Protein AF-A0A4D4K3T1-F1 (afdb_monomer_lite)

Foldseek 3Di:
DVVVLVVQLVVLVVLPDDSVVSNVLSVVLVVLVVVLVVVVVVQVVCVVVVNDDLVVQLCVCPPVVVVSVVSVVVVPDDSVRNSCVVVVVSVVVSNVVSVVCVVPPPPPDDDDD

Structure (mmCIF, N/CA/C/O backbone):
data_AF-A0A4D4K3T1-F1
#
_entry.id   AF-A0A4D4K3T1-F1
#
loop_
_atom_site.group_PDB
_atom_site.id
_atom_site.type_symbol
_atom_site.label_atom_id
_atom_site.label_alt_id
_atom_site.label_comp_id
_atom_site.label_asym_id
_atom_site.label_entity_id
_atom_site.label_seq_id
_atom_site.pdbx_PDB_ins_code
_atom_site.Cartn_x
_atom_site.Cartn_y
_atom_site.Cartn_z
_atom_site.occupancy
_atom_site.B_iso_or_equiv
_atom_site.auth_seq_id
_atom_site.auth_comp_id
_atom_site.auth_asym_id
_atom_site.auth_atom_id
_atom_site.pdbx_PDB_model_num
ATOM 1 N N . MET A 1 1 ? -10.840 17.440 2.575 1.00 56.81 1 MET A N 1
ATOM 2 C CA . MET A 1 1 ? -9.855 16.718 3.420 1.00 56.81 1 MET A CA 1
ATOM 3 C C . MET A 1 1 ? -10.363 16.529 4.852 1.00 56.81 1 MET A C 1
ATOM 5 O O . MET A 1 1 ? -10.296 15.410 5.343 1.00 56.81 1 MET A O 1
ATOM 9 N N . CYS A 1 2 ? -10.926 17.565 5.494 1.00 61.72 2 CYS A N 1
ATOM 10 C CA . CYS A 1 2 ? -11.479 17.467 6.854 1.00 61.72 2 CYS A CA 1
ATOM 11 C C . CYS A 1 2 ? -12.609 16.429 7.002 1.00 61.72 2 CYS A C 1
ATOM 13 O O . CYS A 1 2 ? -12.621 15.696 7.987 1.00 61.72 2 CYS A O 1
ATOM 15 N N . ASP A 1 3 ? -13.497 16.295 6.012 1.00 82.31 3 ASP A N 1
ATOM 16 C CA . ASP A 1 3 ? -14.644 15.375 6.115 1.00 82.31 3 ASP A CA 1
ATOM 17 C C . ASP A 1 3 ? -14.233 13.897 6.063 1.00 82.31 3 ASP A C 1
ATOM 19 O O . ASP A 1 3 ? -14.726 13.085 6.844 1.00 82.31 3 ASP A O 1
ATOM 23 N N . LEU A 1 4 ? -13.257 13.554 5.214 1.00 84.00 4 LEU A N 1
ATOM 24 C CA . LEU A 1 4 ? -12.720 12.193 5.117 1.00 84.00 4 LEU A CA 1
ATOM 25 C C . LEU A 1 4 ? -11.970 11.790 6.393 1.00 84.00 4 LEU A C 1
ATOM 27 O O . LEU A 1 4 ? -12.176 10.696 6.911 1.00 84.00 4 LEU A O 1
ATOM 31 N N . GLY A 1 5 ? -11.123 12.679 6.922 1.00 86.62 5 GLY A N 1
ATOM 32 C CA . GLY A 1 5 ? -10.394 12.418 8.165 1.00 86.62 5 GLY A CA 1
ATOM 33 C C . GLY A 1 5 ? -11.335 12.191 9.351 1.00 86.62 5 GLY A C 1
ATOM 34 O O . GLY A 1 5 ? -11.124 11.264 10.133 1.00 86.62 5 GLY A O 1
ATOM 35 N N . ASN A 1 6 ? -12.408 12.982 9.445 1.00 90.06 6 ASN A N 1
ATOM 36 C CA . ASN A 1 6 ? -13.432 12.820 10.476 1.00 90.06 6 ASN A CA 1
ATOM 37 C C . ASN A 1 6 ? -14.208 11.506 10.323 1.00 90.06 6 ASN A C 1
ATOM 39 O O . ASN A 1 6 ? -14.406 10.808 11.316 1.00 90.06 6 ASN A O 1
ATOM 43 N N . ALA A 1 7 ? -14.595 11.137 9.098 1.00 93.38 7 ALA A N 1
ATOM 44 C CA . ALA A 1 7 ? -15.289 9.879 8.829 1.00 93.38 7 ALA A CA 1
ATOM 45 C C . ALA A 1 7 ? -14.426 8.653 9.176 1.00 93.38 7 ALA A C 1
ATOM 47 O O . ALA A 1 7 ? -14.898 7.726 9.832 1.00 93.38 7 ALA A O 1
ATOM 48 N N . LEU A 1 8 ? -13.141 8.667 8.802 1.00 92.88 8 LEU A N 1
ATOM 49 C CA . LEU A 1 8 ? -12.202 7.591 9.130 1.00 92.88 8 LEU A CA 1
ATOM 50 C C . LEU A 1 8 ? -11.957 7.481 10.637 1.00 92.88 8 LEU A C 1
ATOM 52 O O . LEU A 1 8 ? -11.925 6.377 11.182 1.00 92.88 8 LEU A O 1
ATOM 56 N N . LEU A 1 9 ? -11.801 8.619 11.322 1.00 94.38 9 LEU A N 1
ATOM 57 C CA . LEU A 1 9 ? -11.637 8.640 12.770 1.00 94.38 9 LEU A CA 1
ATOM 58 C C . LEU A 1 9 ? -12.862 8.039 13.468 1.00 94.38 9 LEU A C 1
ATOM 60 O O . LEU A 1 9 ? -12.681 7.184 14.333 1.00 94.38 9 LEU A O 1
ATOM 64 N N . ALA A 1 10 ? -14.071 8.445 13.061 1.00 94.38 10 ALA A N 1
ATOM 65 C CA . ALA A 1 10 ? -15.327 7.924 13.596 1.00 94.38 10 ALA A CA 1
ATOM 66 C C . ALA A 1 10 ? -15.446 6.408 13.386 1.00 94.38 10 ALA A C 1
ATOM 68 O O . ALA A 1 10 ? -15.618 5.669 14.352 1.00 94.38 10 ALA A O 1
ATOM 69 N N . ALA A 1 11 ? -15.229 5.925 12.160 1.00 93.44 11 ALA A N 1
ATOM 70 C CA . ALA A 1 11 ? -15.307 4.499 11.845 1.00 93.44 11 ALA A CA 1
ATOM 71 C C . ALA A 1 11 ? -14.337 3.651 12.689 1.00 93.44 11 ALA A C 1
ATOM 73 O O . ALA A 1 11 ? -14.698 2.588 13.196 1.00 93.44 11 ALA A O 1
ATOM 74 N N . LEU A 1 12 ? -13.102 4.125 12.886 1.00 93.81 12 LEU A N 1
ATOM 75 C CA . LEU A 1 12 ? -12.112 3.425 13.706 1.00 93.81 12 LEU A CA 1
ATOM 76 C C . LEU A 1 12 ? -12.473 3.453 15.196 1.00 93.81 12 LEU A C 1
ATOM 78 O O . LEU A 1 12 ? -12.281 2.448 15.887 1.00 93.81 12 LEU A O 1
ATOM 82 N N . THR A 1 13 ? -12.996 4.570 15.709 1.00 94.19 13 THR A N 1
ATOM 83 C CA . THR A 1 13 ? -13.457 4.634 17.102 1.00 94.19 13 THR A CA 1
ATOM 84 C C . THR A 1 13 ? -14.673 3.748 17.342 1.00 94.19 13 THR A C 1
ATOM 86 O O . THR A 1 13 ? -14.689 3.028 18.339 1.00 94.19 13 THR A O 1
ATOM 89 N N . ASP A 1 14 ? -15.618 3.707 16.402 1.00 93.44 14 ASP A N 1
ATOM 90 C CA . ASP A 1 14 ? -16.810 2.853 16.462 1.00 93.44 14 ASP A CA 1
ATOM 91 C C . ASP A 1 14 ? -16.434 1.366 16.400 1.00 93.44 14 ASP A C 1
ATOM 93 O O . ASP A 1 14 ? -17.028 0.527 17.078 1.00 93.44 14 ASP A O 1
ATOM 97 N N . ALA A 1 15 ? -15.364 1.031 15.674 1.00 90.06 15 ALA A N 1
ATOM 98 C CA . ALA A 1 15 ? -14.772 -0.304 15.677 1.00 90.06 15 ALA A CA 1
ATOM 99 C C . ALA A 1 15 ? -14.057 -0.665 16.999 1.00 90.06 15 ALA A C 1
ATOM 101 O O . ALA A 1 15 ? -13.606 -1.799 17.163 1.00 90.06 15 ALA A O 1
ATOM 102 N N . GLY A 1 16 ? -13.939 0.260 17.958 1.00 91.25 16 GLY A N 1
ATOM 103 C CA . GLY A 1 16 ? -13.329 0.024 19.268 1.00 91.25 16 GLY A CA 1
ATOM 104 C C . GLY A 1 16 ? -11.832 0.342 19.342 1.00 91.25 16 GLY A C 1
ATOM 105 O O . GLY A 1 16 ? -11.118 -0.211 20.191 1.00 91.25 16 GLY A O 1
ATOM 106 N N . LEU A 1 17 ? -11.303 1.201 18.458 1.00 93.00 17 LEU A N 1
ATOM 107 C CA . LEU A 1 17 ? -9.982 1.808 18.662 1.00 93.00 17 LEU A CA 1
ATOM 108 C C . LEU A 1 17 ? -10.062 3.000 19.628 1.00 93.00 17 LEU A C 1
ATOM 110 O O . LEU A 1 17 ? -10.853 3.912 19.405 1.00 93.00 17 LEU A O 1
ATOM 114 N N . PRO A 1 18 ? -9.184 3.073 20.651 1.00 92.94 18 PRO A N 1
ATOM 115 C CA . PRO A 1 18 ? -9.008 4.293 21.428 1.00 92.94 18 PRO A CA 1
ATOM 116 C C . PRO A 1 18 ? -8.683 5.467 20.507 1.00 92.94 18 PRO A C 1
ATOM 118 O O . PRO A 1 18 ? -7.838 5.328 19.617 1.00 92.94 18 PRO A O 1
ATOM 121 N N . ARG A 1 19 ? -9.295 6.629 20.757 1.00 92.00 19 ARG A N 1
ATOM 122 C CA . ARG A 1 19 ? -9.211 7.811 19.883 1.00 92.00 19 ARG A CA 1
ATOM 123 C C . ARG A 1 19 ? -7.781 8.163 19.466 1.00 92.00 19 ARG A C 1
ATOM 125 O O . ARG A 1 19 ? -7.532 8.351 18.286 1.00 92.00 19 ARG A O 1
ATOM 132 N N . ALA A 1 20 ? -6.826 8.167 20.398 1.00 91.44 20 ALA A N 1
ATOM 133 C CA . ALA A 1 20 ? -5.421 8.456 20.088 1.00 91.44 20 ALA A CA 1
ATOM 134 C C . ALA A 1 20 ? -4.815 7.473 19.064 1.00 91.44 20 ALA A C 1
ATOM 136 O O . ALA A 1 20 ? -4.103 7.878 18.147 1.00 91.44 20 ALA A O 1
ATOM 137 N N . ARG A 1 21 ? -5.138 6.176 19.176 1.00 91.69 21 ARG A N 1
ATOM 138 C CA . ARG A 1 21 ? -4.689 5.151 18.219 1.00 91.69 21 ARG A CA 1
ATOM 139 C C . ARG A 1 21 ? -5.448 5.229 16.897 1.00 91.69 21 ARG A C 1
ATOM 141 O O . ARG A 1 21 ? -4.851 4.968 15.856 1.00 91.69 21 ARG A O 1
ATOM 148 N N . ALA A 1 22 ? -6.732 5.584 16.929 1.00 94.19 22 ALA A N 1
ATOM 149 C CA . ALA A 1 22 ? -7.521 5.824 15.726 1.00 94.19 22 ALA A CA 1
ATOM 150 C C . ALA A 1 22 ? -6.918 6.979 14.913 1.00 94.19 22 ALA A C 1
ATOM 152 O O . ALA A 1 22 ? -6.601 6.784 13.746 1.00 94.19 22 ALA A O 1
ATOM 153 N N . THR A 1 23 ? -6.619 8.117 15.549 1.00 93.81 23 THR A N 1
ATOM 154 C CA . THR A 1 23 ? -5.925 9.246 14.911 1.00 93.81 23 THR A CA 1
ATOM 155 C C . THR A 1 23 ? -4.599 8.814 14.289 1.00 93.81 23 THR A C 1
ATOM 157 O O . THR A 1 23 ? -4.363 9.076 13.113 1.00 93.81 23 THR A O 1
ATOM 160 N N . GLY A 1 24 ? -3.756 8.093 15.038 1.00 93.50 24 GLY A N 1
ATOM 161 C CA . GLY A 1 24 ? -2.493 7.574 14.503 1.00 93.50 24 GLY A CA 1
ATOM 162 C C . GLY A 1 24 ? -2.682 6.651 13.292 1.00 93.50 24 GLY A C 1
ATOM 163 O O . GLY A 1 24 ? -1.914 6.724 12.341 1.00 93.50 24 GLY A O 1
ATOM 164 N N . THR A 1 25 ? -3.738 5.835 13.285 1.00 93.81 25 THR A N 1
ATOM 165 C CA . THR A 1 25 ? -4.073 4.949 12.156 1.00 93.81 25 THR A CA 1
ATOM 166 C C . THR A 1 25 ? -4.528 5.743 10.929 1.00 93.81 25 THR A C 1
ATOM 168 O O . THR A 1 25 ? -4.088 5.434 9.827 1.00 93.81 25 THR A O 1
ATOM 171 N N . VAL A 1 26 ? -5.346 6.789 11.103 1.00 94.06 26 VAL A N 1
ATOM 172 C CA . VAL A 1 26 ? -5.761 7.679 10.001 1.00 94.06 26 VAL A CA 1
ATOM 173 C C . VAL A 1 26 ? -4.543 8.323 9.340 1.00 94.06 26 VAL A C 1
ATOM 175 O O . VAL A 1 26 ? -4.405 8.268 8.120 1.00 94.06 26 VAL A O 1
ATOM 178 N N . PHE A 1 27 ? -3.627 8.886 10.133 1.00 92.75 27 PHE A N 1
ATOM 179 C CA . PHE A 1 27 ? -2.402 9.467 9.585 1.00 92.75 27 PHE A CA 1
ATOM 180 C C . PHE A 1 27 ? -1.480 8.408 8.977 1.00 92.75 27 PHE A C 1
ATOM 182 O O . PHE A 1 27 ? -0.884 8.674 7.939 1.00 92.75 27 PHE A O 1
ATOM 189 N N . GLY A 1 28 ? -1.385 7.214 9.564 1.00 94.00 28 GLY A N 1
ATOM 190 C CA . GLY A 1 28 ? -0.618 6.105 8.993 1.00 94.00 28 GLY A CA 1
ATOM 191 C C . GLY A 1 28 ? -1.123 5.695 7.608 1.00 94.00 28 GLY A C 1
ATOM 192 O O . GLY A 1 28 ? -0.329 5.592 6.679 1.00 94.00 28 GLY A O 1
ATOM 193 N N . LEU A 1 29 ? -2.443 5.552 7.445 1.00 94.12 29 LEU A N 1
ATOM 194 C CA . LEU A 1 29 ? -3.072 5.278 6.149 1.00 94.12 29 LEU A CA 1
ATOM 195 C C . LEU A 1 29 ? -2.812 6.403 5.142 1.00 94.12 29 LEU A C 1
ATOM 197 O O . LEU A 1 29 ? -2.472 6.124 3.999 1.00 94.12 29 LEU A O 1
ATOM 201 N N . LEU A 1 30 ? -2.916 7.667 5.565 1.00 93.19 30 LEU A N 1
ATOM 202 C CA . LEU A 1 30 ? -2.618 8.810 4.700 1.00 93.19 30 LEU A CA 1
ATOM 203 C C . LEU A 1 30 ? -1.169 8.78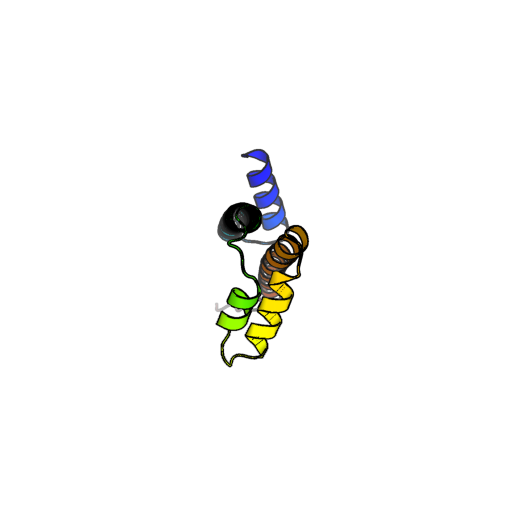0 4.194 1.00 93.19 30 LEU A C 1
ATOM 205 O O . LEU A 1 30 ? -0.938 8.963 3.002 1.00 93.19 30 LEU A O 1
ATOM 209 N N . HIS A 1 31 ? -0.203 8.539 5.084 1.00 95.12 31 HIS A N 1
ATOM 210 C CA . HIS A 1 31 ? 1.210 8.454 4.708 1.00 95.12 31 HIS A CA 1
ATOM 211 C C . HIS A 1 31 ? 1.477 7.265 3.788 1.00 95.12 31 HIS A C 1
ATOM 213 O O . HIS A 1 31 ? 2.221 7.414 2.825 1.00 95.12 31 HIS A O 1
ATOM 219 N N . PHE A 1 32 ? 0.850 6.116 4.053 1.00 96.25 32 PHE A N 1
ATOM 220 C CA . PHE A 1 32 ? 0.957 4.945 3.188 1.00 96.25 32 PHE A CA 1
ATOM 221 C C . PHE A 1 32 ? 0.433 5.240 1.778 1.00 96.25 32 PHE A C 1
ATOM 223 O O . PHE A 1 32 ? 1.165 5.063 0.812 1.00 96.25 32 PHE A O 1
ATOM 230 N N . VAL A 1 33 ? -0.795 5.759 1.654 1.00 95.81 33 VAL A N 1
ATOM 231 C CA . VAL A 1 33 ? -1.405 6.078 0.350 1.00 95.81 33 VAL A CA 1
ATOM 232 C C . VAL A 1 33 ? -0.581 7.121 -0.405 1.00 95.81 33 VAL A C 1
ATOM 234 O O . VAL A 1 33 ? -0.363 6.981 -1.608 1.00 95.81 33 VAL A O 1
ATOM 237 N N . LEU A 1 34 ? -0.090 8.151 0.291 1.00 96.62 34 LEU A N 1
ATOM 238 C CA . LEU A 1 34 ? 0.764 9.170 -0.314 1.00 96.62 34 LEU A CA 1
ATOM 239 C C . LEU A 1 34 ? 2.094 8.577 -0.796 1.00 96.62 34 LEU A C 1
ATOM 241 O O . LEU A 1 34 ? 2.485 8.825 -1.933 1.00 96.62 34 LEU A O 1
ATOM 245 N N . GLY A 1 35 ? 2.766 7.786 0.043 1.00 97.62 35 GLY A N 1
ATOM 246 C CA . GLY A 1 35 ? 4.024 7.125 -0.301 1.00 97.62 35 GLY A CA 1
ATOM 247 C C . GLY A 1 35 ? 3.871 6.185 -1.495 1.00 97.62 35 GLY A C 1
ATOM 248 O O . GLY A 1 35 ? 4.625 6.304 -2.455 1.00 97.62 35 GLY A O 1
ATOM 249 N N . HIS A 1 36 ? 2.832 5.345 -1.478 1.00 97.62 36 HIS A N 1
ATOM 250 C CA . HIS A 1 36 ? 2.470 4.467 -2.594 1.00 97.62 36 HIS A CA 1
ATOM 251 C C . HIS A 1 36 ? 2.263 5.258 -3.885 1.00 97.62 36 HIS A C 1
ATOM 253 O O . HIS A 1 36 ? 2.840 4.938 -4.916 1.00 97.62 36 HIS A O 1
ATOM 259 N N . THR A 1 37 ? 1.494 6.348 -3.825 1.00 97.88 37 THR A N 1
ATOM 260 C CA . THR A 1 37 ? 1.224 7.186 -5.003 1.00 97.88 37 THR A CA 1
ATOM 261 C C . THR A 1 37 ? 2.505 7.795 -5.574 1.00 97.88 37 THR A C 1
ATOM 263 O O . THR A 1 37 ? 2.700 7.778 -6.787 1.00 97.88 37 THR A O 1
ATOM 266 N N . ILE A 1 38 ? 3.387 8.320 -4.716 1.00 98.38 38 ILE A N 1
ATOM 267 C CA . ILE A 1 38 ? 4.673 8.896 -5.138 1.00 98.38 38 ILE A CA 1
ATOM 268 C C . ILE A 1 38 ? 5.550 7.826 -5.793 1.00 98.38 38 ILE A C 1
ATOM 270 O O . ILE A 1 38 ? 6.149 8.081 -6.837 1.00 98.38 38 ILE A O 1
ATOM 274 N N . GLU A 1 39 ? 5.621 6.633 -5.202 1.00 97.12 39 GLU A N 1
ATOM 275 C CA . GLU A 1 39 ? 6.409 5.530 -5.743 1.00 97.12 39 GLU A CA 1
ATOM 276 C C . GLU A 1 39 ? 5.879 5.071 -7.105 1.00 97.12 39 GLU A C 1
ATOM 278 O O . GLU A 1 39 ? 6.656 4.941 -8.048 1.00 97.12 39 GLU A O 1
ATOM 283 N N . GLU A 1 40 ? 4.565 4.903 -7.257 1.00 97.31 40 GLU A N 1
ATOM 284 C CA . GLU A 1 40 ? 3.971 4.519 -8.540 1.00 97.31 40 GLU A CA 1
ATOM 285 C C . GLU A 1 40 ? 4.187 5.578 -9.623 1.00 97.31 40 GLU A C 1
ATOM 287 O O . GLU A 1 40 ? 4.564 5.231 -10.742 1.00 97.31 40 GLU A O 1
ATOM 292 N N . GLN A 1 41 ? 4.046 6.865 -9.290 1.00 97.62 41 GLN A N 1
ATOM 293 C CA . GLN A 1 41 ? 4.341 7.962 -10.218 1.00 97.62 41 GLN A CA 1
ATOM 294 C C . GLN A 1 41 ? 5.820 7.987 -10.624 1.00 97.62 41 GLN A C 1
ATOM 296 O O . GLN A 1 41 ? 6.147 8.181 -11.797 1.00 97.62 41 GLN A O 1
ATOM 301 N N . ALA A 1 42 ? 6.735 7.753 -9.678 1.00 97.19 42 ALA A N 1
ATOM 302 C CA . ALA A 1 42 ? 8.161 7.660 -9.974 1.00 97.19 42 ALA A CA 1
ATOM 303 C C . ALA A 1 42 ? 8.466 6.460 -10.885 1.00 97.19 42 ALA A C 1
ATOM 305 O O . ALA A 1 42 ? 9.206 6.593 -11.863 1.00 97.19 42 ALA A O 1
ATOM 306 N N . ARG A 1 43 ? 7.859 5.299 -10.613 1.00 95.38 43 ARG A N 1
ATOM 307 C CA . ARG A 1 43 ? 7.994 4.091 -11.439 1.00 95.38 43 ARG A CA 1
ATOM 308 C C . ARG A 1 43 ? 7.429 4.297 -12.835 1.00 95.38 43 ARG A C 1
ATOM 310 O O . ARG A 1 43 ? 8.066 3.890 -13.801 1.00 95.38 43 ARG A O 1
ATOM 317 N N . GLU A 1 44 ? 6.273 4.938 -12.969 1.00 96.19 44 GLU A N 1
ATOM 318 C CA . GLU A 1 44 ? 5.692 5.300 -14.264 1.00 96.19 44 GLU A CA 1
ATOM 319 C C . GLU A 1 44 ? 6.646 6.190 -15.072 1.00 96.19 44 GLU A C 1
ATOM 321 O O . GLU A 1 44 ? 6.947 5.872 -16.225 1.00 96.19 44 GLU A O 1
ATOM 326 N N . GLY A 1 45 ? 7.210 7.231 -14.449 1.00 97.50 45 GLY A N 1
ATOM 327 C CA . GLY A 1 45 ? 8.211 8.095 -15.080 1.00 97.50 45 GLY A CA 1
ATOM 328 C C . GLY A 1 45 ? 9.452 7.328 -15.550 1.00 97.50 45 GLY A C 1
ATOM 329 O O . GLY A 1 45 ? 9.901 7.500 -16.685 1.00 97.50 45 GLY A O 1
ATOM 330 N N . LEU A 1 46 ? 9.972 6.418 -14.720 1.00 97.19 46 LEU A N 1
ATOM 331 C CA . LEU A 1 46 ? 11.112 5.567 -15.073 1.00 97.19 46 LEU A CA 1
ATOM 332 C C . LEU A 1 46 ? 10.776 4.572 -16.192 1.00 97.19 46 LEU A C 1
ATOM 334 O O . LEU A 1 46 ? 11.602 4.356 -17.080 1.00 97.19 46 LEU A O 1
ATOM 338 N N . ARG A 1 47 ? 9.573 3.984 -16.200 1.00 95.44 47 ARG A N 1
ATOM 339 C CA . ARG A 1 47 ? 9.109 3.103 -17.287 1.00 95.44 47 ARG A CA 1
ATOM 340 C C . ARG A 1 47 ? 9.002 3.868 -18.602 1.00 95.44 47 ARG A C 1
ATOM 342 O O . ARG A 1 47 ? 9.510 3.393 -19.615 1.00 95.44 47 ARG A O 1
ATOM 349 N N . ALA A 1 48 ? 8.421 5.068 -18.585 1.00 97.19 48 ALA A N 1
ATOM 350 C CA . ALA A 1 48 ? 8.328 5.933 -19.760 1.00 97.19 48 ALA A CA 1
ATOM 351 C C . ALA A 1 48 ? 9.717 6.311 -20.307 1.00 97.19 48 ALA A C 1
ATOM 353 O O . ALA A 1 48 ? 9.934 6.308 -21.519 1.00 97.19 48 ALA A O 1
ATOM 354 N N . ALA A 1 49 ? 10.685 6.548 -19.416 1.00 97.94 49 ALA A N 1
ATOM 355 C CA . ALA A 1 49 ? 12.084 6.791 -19.765 1.00 97.94 49 ALA A CA 1
ATOM 356 C C . ALA A 1 49 ? 12.875 5.519 -20.141 1.00 97.94 49 ALA A C 1
ATOM 358 O O . ALA A 1 49 ? 14.052 5.622 -20.483 1.00 97.94 49 ALA A O 1
ATOM 359 N N . LYS A 1 50 ? 12.259 4.327 -20.084 1.00 96.81 50 LYS A N 1
ATOM 360 C CA . LYS A 1 50 ? 12.909 3.012 -20.266 1.00 96.81 50 LYS A CA 1
ATOM 361 C C . LYS A 1 50 ? 14.086 2.767 -19.308 1.00 96.81 50 LYS A C 1
ATOM 363 O O . LYS A 1 50 ? 15.064 2.118 -19.664 1.00 96.81 50 LYS A O 1
ATOM 368 N N . GLN A 1 51 ? 13.994 3.315 -18.101 1.00 97.00 51 GLN A N 1
ATOM 369 C CA . GLN A 1 51 ? 14.988 3.205 -17.029 1.00 97.00 51 GLN A CA 1
ATOM 370 C C . GLN A 1 51 ? 14.533 2.286 -15.887 1.00 97.00 51 GLN A C 1
ATOM 372 O O . GLN A 1 51 ? 15.327 1.979 -15.000 1.00 97.00 51 GLN A O 1
ATOM 377 N N . TRP A 1 52 ? 13.266 1.858 -15.888 1.00 95.94 52 TRP A N 1
ATOM 378 C CA . TRP A 1 52 ? 12.766 0.858 -14.947 1.00 95.94 52 TRP A CA 1
ATOM 379 C C . TRP A 1 52 ? 13.169 -0.549 -15.391 1.00 95.94 52 TRP A C 1
ATOM 381 O O . TRP A 1 52 ? 12.843 -0.956 -16.504 1.00 95.94 52 TRP A O 1
ATOM 391 N N . ASP A 1 53 ? 13.829 -1.287 -14.502 1.00 95.44 53 ASP A N 1
ATOM 392 C CA . ASP A 1 53 ? 14.256 -2.669 -14.717 1.00 95.44 53 AS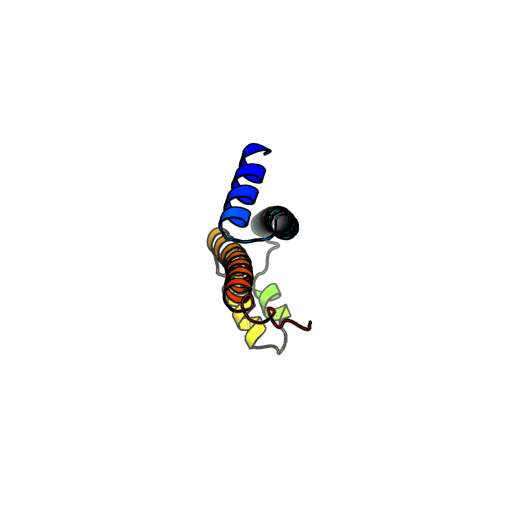P A CA 1
ATOM 393 C C . ASP A 1 53 ? 13.743 -3.550 -13.558 1.00 95.44 53 ASP A C 1
ATOM 395 O O . ASP A 1 53 ? 14.339 -3.545 -12.475 1.00 95.44 53 ASP A O 1
ATOM 399 N N . PRO A 1 54 ? 12.623 -4.273 -13.755 1.00 93.00 54 PRO A N 1
ATOM 400 C CA . PRO A 1 54 ? 12.069 -5.182 -12.752 1.00 93.00 54 PRO A CA 1
ATOM 401 C C . PRO A 1 54 ? 13.022 -6.324 -12.381 1.00 93.00 54 PRO A C 1
ATOM 403 O O . PRO A 1 54 ? 13.078 -6.719 -11.216 1.00 93.00 54 PRO A O 1
ATOM 406 N N . ASP A 1 55 ? 13.810 -6.827 -13.336 1.00 95.06 55 ASP A N 1
ATOM 407 C CA . ASP A 1 55 ? 14.721 -7.949 -13.097 1.00 95.06 55 ASP A CA 1
ATOM 408 C C . ASP A 1 55 ? 15.835 -7.531 -12.141 1.00 95.06 55 ASP A C 1
ATOM 410 O O . ASP A 1 55 ? 16.224 -8.292 -11.254 1.00 95.06 55 ASP A O 1
ATOM 414 N N . ARG A 1 56 ? 16.290 -6.276 -12.239 1.00 95.25 56 ARG A N 1
ATOM 415 C CA . ARG A 1 56 ? 17.227 -5.694 -11.273 1.00 95.25 56 ARG A CA 1
ATOM 416 C C . ARG A 1 56 ? 16.631 -5.582 -9.867 1.00 95.25 56 ARG A C 1
ATOM 418 O O . ARG A 1 56 ? 17.366 -5.774 -8.897 1.00 95.25 56 ARG A O 1
ATOM 425 N N . VAL A 1 57 ? 15.338 -5.274 -9.736 1.00 93.25 57 VAL A N 1
ATOM 426 C CA . VAL A 1 57 ? 14.656 -5.241 -8.428 1.00 93.25 57 VAL A CA 1
ATOM 427 C C . VAL A 1 57 ? 14.619 -6.642 -7.824 1.00 93.25 57 VAL A C 1
ATOM 429 O O . VAL A 1 57 ? 15.021 -6.818 -6.677 1.00 93.25 57 VAL A O 1
ATOM 432 N N . VAL A 1 58 ? 14.222 -7.654 -8.599 1.00 96.44 58 VAL A N 1
ATOM 433 C CA . VAL A 1 58 ? 14.191 -9.051 -8.135 1.00 96.44 58 VAL A CA 1
ATOM 434 C C . VAL A 1 58 ? 15.593 -9.551 -7.782 1.00 96.44 58 VAL A C 1
ATOM 436 O O . VAL A 1 58 ? 15.782 -10.159 -6.730 1.00 96.44 58 VAL A O 1
ATOM 439 N N . ALA A 1 59 ? 16.597 -9.243 -8.607 1.00 95.81 59 ALA A N 1
ATOM 440 C CA . ALA A 1 59 ? 17.988 -9.617 -8.364 1.00 95.81 59 ALA A CA 1
ATOM 441 C C . ALA A 1 59 ? 18.566 -8.997 -7.080 1.00 95.81 59 ALA A C 1
ATOM 443 O O . ALA A 1 59 ? 19.477 -9.569 -6.481 1.00 95.81 59 ALA A O 1
ATOM 444 N N . ALA A 1 60 ? 18.024 -7.865 -6.610 1.00 95.06 60 ALA A N 1
ATOM 445 C CA . ALA A 1 60 ? 18.435 -7.248 -5.349 1.00 95.06 60 ALA A CA 1
ATOM 446 C C . ALA A 1 60 ? 18.136 -8.127 -4.119 1.00 95.06 60 ALA A C 1
ATOM 448 O O . ALA A 1 60 ? 18.728 -7.909 -3.062 1.00 95.06 60 ALA A O 1
ATOM 449 N N . ALA A 1 61 ? 17.275 -9.143 -4.250 1.00 95.12 61 ALA A N 1
ATOM 450 C CA . ALA A 1 61 ? 17.074 -10.151 -3.213 1.00 95.12 61 ALA A CA 1
ATOM 451 C C . ALA A 1 61 ? 18.296 -11.062 -2.992 1.00 95.12 61 ALA A C 1
ATOM 453 O O . ALA A 1 61 ? 18.345 -11.739 -1.968 1.00 95.12 61 ALA A O 1
ATOM 454 N N . GLY A 1 62 ? 19.268 -11.110 -3.912 1.00 94.88 62 GLY A N 1
ATOM 455 C CA . GLY A 1 62 ? 20.428 -12.001 -3.809 1.00 94.88 62 GLY A CA 1
ATOM 456 C C . GLY A 1 62 ? 20.017 -13.462 -3.593 1.00 94.88 62 GLY A C 1
ATOM 457 O O . GLY A 1 62 ? 19.138 -13.978 -4.282 1.00 94.88 62 GLY A O 1
ATOM 458 N N . ASP A 1 63 ? 20.611 -14.111 -2.591 1.00 96.69 63 ASP A N 1
ATOM 459 C CA . ASP A 1 63 ? 20.356 -15.525 -2.274 1.00 96.69 63 ASP A CA 1
ATOM 460 C C . ASP A 1 63 ? 19.074 -15.756 -1.441 1.00 96.69 63 ASP A C 1
ATOM 462 O O . ASP A 1 63 ? 18.739 -16.888 -1.084 1.00 96.69 63 ASP A O 1
ATOM 466 N N . PHE A 1 64 ? 18.313 -14.703 -1.117 1.00 96.62 64 PHE A N 1
ATOM 467 C CA . PHE A 1 64 ? 17.074 -14.823 -0.344 1.00 96.62 64 PHE A CA 1
ATOM 468 C C . PHE A 1 64 ? 15.899 -15.229 -1.242 1.00 96.62 64 PHE A C 1
ATOM 470 O O . PHE A 1 64 ? 15.061 -14.407 -1.609 1.00 96.62 64 PHE A O 1
ATOM 477 N N . HIS A 1 65 ? 15.792 -16.522 -1.559 1.00 93.56 65 HIS A N 1
ATOM 478 C CA . HIS A 1 65 ? 14.782 -17.049 -2.492 1.00 93.56 65 HIS A CA 1
ATOM 479 C C . HIS A 1 65 ? 13.332 -16.643 -2.169 1.00 93.56 65 HIS A C 1
ATOM 481 O O . HIS A 1 65 ? 12.567 -16.327 -3.078 1.00 93.56 65 HIS A O 1
ATOM 487 N N . GLY A 1 66 ? 12.950 -16.611 -0.886 1.00 95.75 66 GLY A N 1
ATOM 488 C CA . GLY A 1 66 ? 11.608 -16.175 -0.479 1.00 95.75 66 GLY A CA 1
ATOM 489 C C . GLY A 1 66 ? 11.348 -14.693 -0.769 1.00 95.75 66 GLY A C 1
ATOM 490 O O . GLY A 1 66 ? 10.267 -14.332 -1.227 1.00 95.75 66 GLY A O 1
ATOM 491 N N . LEU A 1 67 ? 12.359 -13.844 -0.568 1.00 94.56 67 LEU A N 1
ATOM 492 C CA . LEU A 1 67 ? 12.281 -12.423 -0.899 1.00 94.56 67 LEU A CA 1
ATOM 493 C C . LEU A 1 67 ? 12.261 -12.214 -2.417 1.00 94.56 67 LEU A C 1
ATOM 495 O O . LEU A 1 67 ? 11.469 -11.412 -2.897 1.00 94.56 67 LEU A O 1
ATOM 499 N N . ALA A 1 68 ? 13.064 -12.970 -3.171 1.00 97.00 68 ALA A N 1
ATOM 500 C CA . ALA A 1 68 ? 13.075 -12.915 -4.632 1.00 97.00 68 ALA A CA 1
ATOM 501 C C . ALA A 1 68 ? 11.693 -13.244 -5.220 1.00 97.00 68 ALA A C 1
ATOM 503 O O . ALA A 1 68 ? 11.187 -12.506 -6.063 1.00 97.00 68 ALA A O 1
ATOM 504 N N . ALA A 1 69 ? 11.046 -14.306 -4.726 1.00 96.62 69 ALA A N 1
ATOM 505 C CA . ALA A 1 69 ? 9.687 -14.663 -5.130 1.00 96.62 69 ALA A CA 1
ATOM 506 C C . ALA A 1 69 ? 8.671 -13.560 -4.782 1.00 96.62 69 ALA A C 1
ATOM 508 O O . ALA A 1 69 ? 7.821 -13.225 -5.606 1.00 96.62 69 ALA A O 1
ATOM 509 N N . GLY A 1 70 ? 8.787 -12.961 -3.592 1.00 96.19 70 GLY A N 1
ATOM 510 C CA . GLY A 1 70 ? 7.942 -11.841 -3.172 1.00 96.19 70 GLY A CA 1
ATOM 511 C C . GLY A 1 70 ? 8.120 -10.594 -4.042 1.00 96.19 70 GLY A C 1
ATOM 512 O O . GLY A 1 70 ? 7.132 -10.008 -4.472 1.00 96.19 70 GLY A O 1
ATOM 513 N N . LEU A 1 71 ? 9.360 -10.215 -4.363 1.00 95.94 71 LEU A N 1
ATOM 514 C CA . LEU A 1 71 ? 9.649 -9.082 -5.249 1.00 95.94 71 LEU A CA 1
ATOM 515 C C . LEU A 1 71 ? 9.170 -9.340 -6.681 1.00 95.94 71 LEU A C 1
ATOM 517 O O . LEU A 1 71 ? 8.636 -8.433 -7.311 1.00 95.94 71 LEU A O 1
ATOM 521 N N . ALA A 1 72 ? 9.287 -10.571 -7.183 1.00 96.44 72 ALA A N 1
ATOM 522 C CA . ALA A 1 72 ? 8.759 -10.931 -8.498 1.00 96.44 72 ALA A CA 1
ATOM 523 C C . ALA A 1 72 ? 7.224 -10.817 -8.545 1.00 96.44 72 ALA A C 1
ATOM 525 O O . ALA A 1 72 ? 6.661 -10.258 -9.489 1.00 96.44 72 ALA A O 1
ATOM 526 N N . ALA A 1 73 ? 6.535 -11.288 -7.501 1.00 96.19 73 ALA A N 1
ATOM 527 C CA . ALA A 1 73 ? 5.093 -11.096 -7.363 1.00 96.19 73 ALA A CA 1
ATOM 528 C C . ALA A 1 73 ? 4.730 -9.601 -7.263 1.00 96.19 73 ALA A C 1
ATOM 530 O O . ALA A 1 73 ? 3.802 -9.137 -7.919 1.00 96.19 73 ALA A O 1
ATOM 531 N N . PHE A 1 74 ? 5.507 -8.821 -6.510 1.00 94.94 74 PHE A N 1
ATOM 532 C CA . PHE A 1 74 ? 5.302 -7.380 -6.368 1.00 94.94 74 PHE A CA 1
ATOM 533 C C . PHE A 1 74 ? 5.482 -6.612 -7.687 1.00 94.94 74 PHE A C 1
ATOM 535 O O . PHE A 1 74 ? 4.696 -5.710 -7.979 1.00 94.94 74 PHE A O 1
ATOM 542 N N . GLU A 1 75 ? 6.493 -6.946 -8.495 1.00 95.06 75 GLU A N 1
ATOM 543 C CA . GLU A 1 75 ? 6.736 -6.301 -9.793 1.00 95.06 75 GLU A CA 1
ATOM 544 C C . GLU A 1 75 ? 5.665 -6.640 -10.836 1.00 95.06 75 GLU A C 1
ATOM 546 O O . GLU A 1 75 ? 5.349 -5.796 -11.676 1.00 95.06 75 GLU A O 1
ATOM 551 N N . THR A 1 76 ? 5.091 -7.845 -10.771 1.00 94.94 76 THR A N 1
ATOM 552 C CA . THR A 1 76 ? 4.034 -8.296 -11.694 1.00 94.94 76 THR A CA 1
ATOM 553 C C . THR A 1 76 ? 2.643 -7.794 -11.313 1.00 94.94 76 THR A C 1
ATOM 555 O O . THR A 1 76 ? 1.807 -7.622 -12.199 1.00 94.94 76 THR A O 1
ATOM 558 N N . ALA A 1 77 ? 2.404 -7.507 -10.031 1.00 96.94 77 ALA A N 1
ATOM 559 C CA . ALA A 1 77 ? 1.161 -6.908 -9.566 1.00 96.94 77 ALA A CA 1
ATOM 560 C C . ALA A 1 77 ? 0.940 -5.500 -10.149 1.00 96.94 77 ALA A C 1
ATOM 562 O O . ALA A 1 77 ? 1.860 -4.676 -10.268 1.00 96.94 77 ALA A O 1
ATOM 563 N N . SER A 1 78 ? -0.317 -5.209 -10.470 1.00 96.38 78 SER A N 1
ATOM 564 C CA . SER A 1 78 ? -0.774 -3.875 -10.851 1.00 96.38 78 SER A CA 1
ATOM 565 C C . SER A 1 78 ? -0.665 -2.879 -9.681 1.00 96.38 78 SER A C 1
ATOM 567 O O . SER A 1 78 ? -0.635 -3.282 -8.513 1.00 96.38 78 SER A O 1
ATOM 569 N N . PRO A 1 79 ? -0.629 -1.560 -9.956 1.00 96.19 79 PRO A N 1
ATOM 570 C CA . PRO A 1 79 ? -0.625 -0.540 -8.903 1.00 96.19 79 PRO A CA 1
ATOM 571 C C . PRO A 1 79 ? -1.810 -0.655 -7.933 1.00 96.19 79 PRO A C 1
ATOM 573 O O . PRO A 1 79 ? -1.641 -0.427 -6.733 1.00 96.19 79 PRO A O 1
ATOM 576 N N . ASP A 1 80 ? -2.982 -1.043 -8.442 1.00 97.50 80 ASP A N 1
ATOM 577 C CA . ASP A 1 80 ? -4.205 -1.207 -7.652 1.00 97.50 80 ASP A CA 1
ATOM 578 C C . ASP A 1 80 ? -4.122 -2.426 -6.727 1.00 97.50 80 ASP A C 1
ATOM 580 O O . ASP A 1 80 ? -4.495 -2.337 -5.558 1.00 97.50 80 ASP A O 1
ATOM 584 N N . GLU A 1 81 ? -3.584 -3.549 -7.212 1.00 97.94 81 GLU A N 1
ATOM 585 C CA . GLU A 1 81 ? -3.370 -4.749 -6.392 1.00 97.94 81 GLU A CA 1
ATOM 586 C C . GLU A 1 81 ? -2.369 -4.485 -5.266 1.00 97.94 81 GLU A C 1
ATOM 588 O O . GLU A 1 81 ? -2.627 -4.851 -4.120 1.00 97.94 81 GLU A O 1
ATOM 593 N N . ARG A 1 82 ? -1.265 -3.783 -5.557 1.00 97.31 82 ARG A N 1
ATOM 594 C 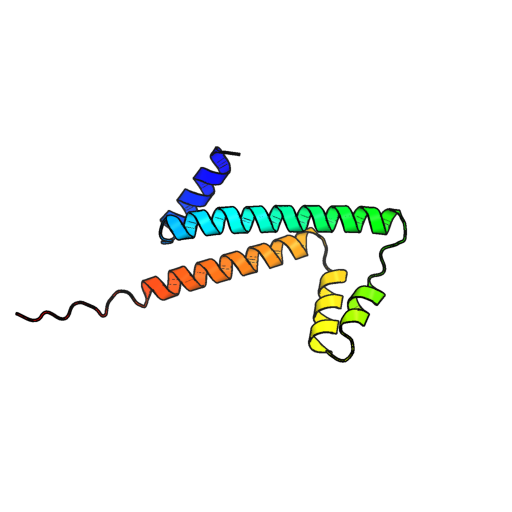CA . ARG A 1 82 ? -0.282 -3.383 -4.536 1.00 97.31 82 ARG A CA 1
ATOM 595 C C . ARG A 1 82 ? -0.889 -2.465 -3.475 1.00 97.31 82 ARG A C 1
ATOM 597 O O . ARG A 1 82 ? -0.637 -2.648 -2.283 1.00 97.31 82 ARG A O 1
ATOM 604 N N . LEU A 1 83 ? -1.705 -1.496 -3.896 1.00 97.56 83 LEU A N 1
ATOM 605 C CA . LEU A 1 83 ? -2.409 -0.607 -2.972 1.00 97.56 83 LEU A CA 1
ATOM 606 C C . LEU A 1 83 ? -3.379 -1.396 -2.086 1.00 97.56 83 LEU A C 1
ATOM 608 O O . LEU A 1 83 ? -3.401 -1.201 -0.869 1.00 97.56 83 LEU A O 1
ATOM 612 N N . ALA A 1 84 ? -4.180 -2.273 -2.693 1.00 97.25 84 ALA A N 1
ATOM 613 C CA . ALA A 1 84 ? -5.174 -3.076 -1.995 1.00 97.25 84 ALA A CA 1
ATOM 614 C C . ALA A 1 84 ? -4.529 -4.010 -0.964 1.00 97.25 84 ALA A C 1
ATOM 616 O O . ALA A 1 84 ? -5.007 -4.068 0.169 1.00 97.25 84 ALA A O 1
ATOM 617 N N . ASP A 1 85 ? -3.430 -4.678 -1.321 1.00 96.31 85 ASP A N 1
ATOM 618 C CA . ASP A 1 85 ? -2.688 -5.562 -0.417 1.00 96.31 85 ASP A CA 1
ATOM 619 C C . ASP A 1 85 ? -2.117 -4.791 0.784 1.00 96.31 85 ASP A C 1
ATOM 621 O O . ASP A 1 85 ? -2.352 -5.149 1.942 1.00 96.31 85 ASP A O 1
ATOM 625 N N . GLY A 1 86 ? -1.467 -3.648 0.539 1.00 96.06 86 GLY A N 1
ATOM 626 C CA . GLY A 1 86 ? -0.907 -2.828 1.614 1.00 96.06 86 GLY A CA 1
ATOM 627 C C . GLY A 1 86 ? -1.966 -2.227 2.549 1.00 96.06 86 GLY A C 1
ATOM 628 O O . GLY A 1 86 ? -1.811 -2.270 3.774 1.00 96.06 86 GLY A O 1
ATOM 629 N N . VAL A 1 87 ? -3.081 -1.719 2.0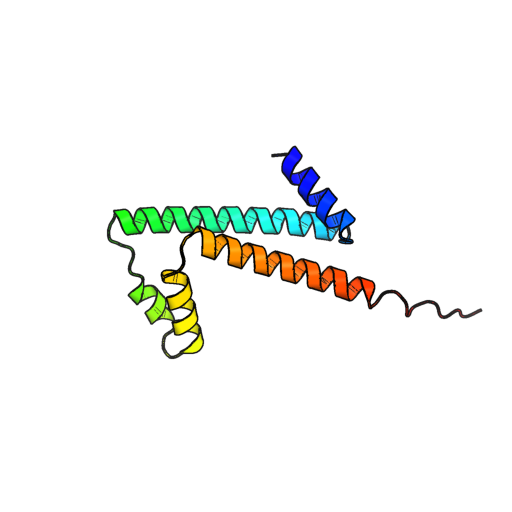07 1.00 96.06 87 VAL A N 1
ATOM 630 C CA . VAL A 1 87 ? -4.216 -1.256 2.829 1.00 96.06 87 VAL A CA 1
ATOM 631 C C . VAL A 1 87 ? -4.827 -2.422 3.606 1.00 96.06 87 VAL A C 1
ATOM 633 O O . VAL A 1 87 ? -5.089 -2.278 4.804 1.00 96.06 87 VAL A O 1
ATOM 636 N N . GLY A 1 88 ? -5.017 -3.574 2.959 1.00 96.19 88 GLY A N 1
ATOM 637 C CA . GLY A 1 88 ? -5.521 -4.798 3.577 1.00 96.19 88 GLY A CA 1
ATOM 638 C C . GLY A 1 88 ? -4.695 -5.200 4.796 1.00 96.19 88 GLY A C 1
ATOM 639 O O . GLY A 1 88 ? -5.238 -5.309 5.895 1.00 96.19 88 GLY A O 1
ATOM 640 N N . GLY A 1 89 ? -3.370 -5.277 4.648 1.00 96.06 89 GLY A N 1
ATOM 641 C CA . GLY A 1 89 ? -2.459 -5.605 5.746 1.00 96.06 89 GLY A CA 1
ATOM 642 C C . GLY A 1 89 ? -2.526 -4.618 6.920 1.00 96.06 89 GLY A C 1
ATOM 643 O O . GLY A 1 89 ? -2.530 -5.024 8.089 1.00 96.06 89 GLY A O 1
ATOM 644 N N . ILE A 1 90 ? -2.646 -3.311 6.648 1.00 93.81 90 ILE A N 1
ATOM 645 C CA . ILE A 1 90 ? -2.828 -2.301 7.705 1.00 93.81 90 ILE A CA 1
ATOM 646 C C . ILE A 1 90 ? -4.147 -2.538 8.455 1.00 93.81 90 ILE A C 1
ATOM 648 O O . ILE A 1 90 ? -4.166 -2.515 9.694 1.00 93.81 90 ILE A O 1
ATOM 652 N N . LEU A 1 91 ? -5.243 -2.771 7.728 1.00 92.75 91 LEU A N 1
ATOM 653 C CA . LEU A 1 91 ? -6.568 -2.998 8.306 1.00 92.75 91 LEU A CA 1
ATOM 654 C C . LEU A 1 91 ? -6.644 -4.312 9.092 1.00 92.75 91 LEU A C 1
ATOM 656 O O . LEU A 1 91 ? -7.231 -4.329 10.176 1.00 92.75 91 LEU A O 1
ATOM 660 N N . ASP A 1 92 ? -5.986 -5.374 8.635 1.00 95.19 92 ASP A N 1
ATOM 661 C CA . ASP A 1 92 ? -5.870 -6.633 9.375 1.00 95.19 92 ASP A CA 1
ATOM 662 C C . ASP A 1 92 ? -5.114 -6.440 10.692 1.00 95.19 92 ASP A C 1
ATOM 664 O O . ASP A 1 92 ? -5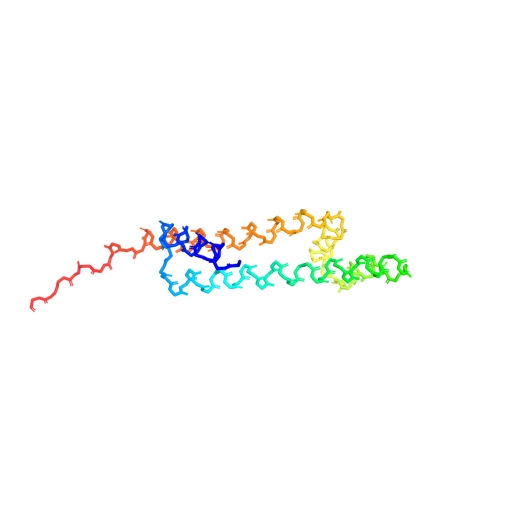.557 -6.896 11.754 1.00 95.19 92 ASP A O 1
ATOM 668 N N . GLY A 1 93 ? -4.035 -5.652 10.675 1.00 92.12 93 GLY A N 1
ATOM 669 C CA . GLY A 1 93 ? -3.332 -5.250 11.892 1.00 92.12 93 GLY A CA 1
ATOM 670 C C . GLY A 1 93 ? -4.218 -4.446 12.855 1.00 92.12 93 GLY A C 1
ATOM 671 O O . GLY A 1 93 ? -4.147 -4.620 14.077 1.00 92.12 93 GLY A O 1
ATOM 672 N N . VAL A 1 94 ? -5.085 -3.570 12.336 1.00 91.50 94 VAL A N 1
ATOM 673 C CA . VAL A 1 94 ? -6.084 -2.845 13.143 1.00 91.50 94 VAL A CA 1
ATOM 674 C C . VAL A 1 94 ? -7.097 -3.817 13.747 1.00 91.50 94 VAL A C 1
ATOM 676 O O . VAL A 1 94 ? -7.331 -3.767 14.959 1.00 91.50 94 VAL A O 1
ATOM 679 N N . ARG A 1 95 ? -7.647 -4.729 12.939 1.00 90.69 95 ARG A N 1
ATOM 680 C CA . ARG A 1 95 ? -8.623 -5.742 13.357 1.00 90.69 95 ARG A CA 1
ATOM 681 C C . ARG A 1 95 ? -8.067 -6.635 14.458 1.00 90.69 95 ARG A C 1
ATOM 683 O O . ARG A 1 95 ? -8.743 -6.842 15.466 1.00 90.69 95 ARG A O 1
ATOM 690 N N . HIS A 1 96 ? -6.827 -7.096 14.317 1.00 90.25 96 HIS A N 1
ATOM 691 C CA . HIS A 1 96 ? -6.148 -7.884 15.342 1.00 90.25 96 HIS A CA 1
ATOM 692 C C . HIS A 1 96 ? -6.085 -7.128 16.679 1.00 90.25 96 HIS A C 1
ATOM 694 O O . HIS A 1 96 ? -6.472 -7.657 17.720 1.00 90.25 96 HIS A O 1
ATOM 700 N N . ARG A 1 97 ? -5.707 -5.842 16.662 1.00 84.25 97 ARG A N 1
ATOM 701 C CA . ARG A 1 97 ? -5.639 -5.006 17.877 1.00 84.25 97 ARG A CA 1
ATOM 702 C C . ARG A 1 97 ? -7.003 -4.732 18.518 1.00 84.25 97 ARG A C 1
ATOM 704 O O . ARG A 1 97 ? -7.066 -4.556 19.734 1.00 84.25 97 ARG A O 1
ATOM 711 N N . VAL A 1 98 ? -8.076 -4.654 17.730 1.00 86.19 98 VAL A N 1
ATOM 712 C CA . VAL A 1 98 ? -9.454 -4.576 18.251 1.00 86.19 98 VAL A CA 1
ATOM 713 C C . VAL A 1 98 ? -9.850 -5.895 18.912 1.00 86.19 98 VAL A C 1
ATOM 715 O O . VAL A 1 98 ? -10.334 -5.887 20.042 1.00 86.19 98 VAL A O 1
ATOM 718 N N . GLY A 1 99 ? -9.632 -7.020 18.222 1.00 78.25 99 GLY A N 1
ATOM 719 C CA . GLY A 1 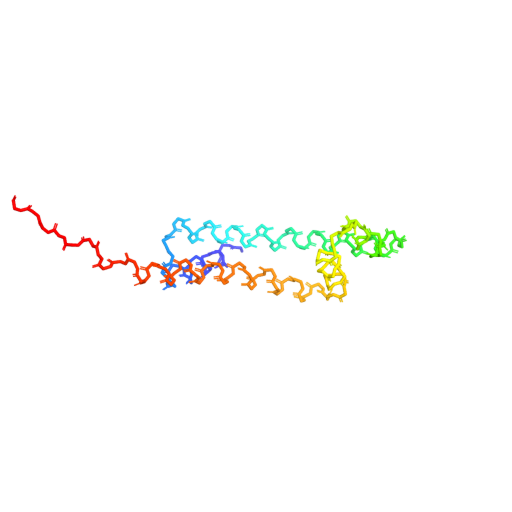99 ? -10.005 -8.356 18.691 1.00 78.25 99 GLY A CA 1
ATOM 720 C C . GLY A 1 99 ? -9.296 -8.748 19.987 1.00 78.25 99 GLY A C 1
ATOM 721 O O . GLY A 1 99 ? -9.947 -9.194 20.928 1.00 78.25 99 GLY A O 1
ATOM 722 N N . VAL A 1 100 ? -7.992 -8.473 20.084 1.00 65.56 100 VAL A N 1
ATOM 723 C CA . VAL A 1 100 ? -7.203 -8.688 21.309 1.00 65.56 100 VAL A CA 1
ATOM 724 C C . VAL A 1 100 ? -7.770 -7.901 22.496 1.00 65.56 100 VAL A C 1
ATOM 726 O O . VAL A 1 100 ? -7.819 -8.424 23.605 1.00 65.56 100 VAL A O 1
ATOM 729 N N . ARG A 1 101 ? -8.267 -6.671 22.293 1.00 60.88 101 ARG A N 1
ATOM 730 C CA . ARG A 1 101 ? -8.891 -5.898 23.383 1.00 60.88 101 ARG A CA 1
ATOM 731 C C . ARG A 1 101 ? -10.238 -6.455 23.829 1.00 60.88 101 ARG A C 1
ATOM 733 O O . ARG A 1 101 ? -10.517 -6.419 25.020 1.00 60.88 101 ARG A O 1
ATOM 740 N N . LYS A 1 102 ? -11.053 -6.984 22.912 1.00 58.81 102 LYS A N 1
ATOM 741 C CA . LYS A 1 102 ? -12.314 -7.647 23.284 1.00 58.81 102 LYS A CA 1
ATOM 742 C C . LYS A 1 102 ? -12.080 -8.932 24.091 1.00 58.81 102 LYS A C 1
ATOM 744 O O . LYS A 1 102 ? -12.913 -9.259 24.920 1.00 58.81 102 LYS A O 1
ATOM 749 N N . GLY A 1 103 ? -10.956 -9.625 23.881 1.00 52.84 103 GLY A N 1
ATOM 750 C CA . GLY A 1 103 ? -10.599 -10.848 24.617 1.00 52.84 103 GLY A CA 1
ATOM 751 C C . GLY A 1 103 ? -9.776 -10.646 25.899 1.00 52.84 103 GLY A C 1
ATOM 752 O O . GLY A 1 103 ? -9.643 -11.585 26.673 1.00 52.84 103 GLY A O 1
ATOM 753 N N . GLY A 1 104 ? -9.213 -9.454 26.131 1.00 49.84 104 GLY A N 1
ATOM 754 C CA . GLY A 1 104 ? -8.320 -9.165 27.266 1.00 49.84 104 GLY A CA 1
ATOM 755 C C . GLY A 1 104 ? -8.899 -8.243 28.347 1.00 49.84 104 GLY A C 1
ATOM 756 O O . GLY A 1 104 ? -8.150 -7.795 29.209 1.00 49.84 104 GLY A O 1
ATOM 757 N N . GLY A 1 105 ? -10.193 -7.907 28.274 1.00 47.38 105 GLY A N 1
ATOM 758 C CA . GLY A 1 105 ? -10.835 -6.895 29.125 1.00 47.38 105 GLY A CA 1
ATOM 759 C C . GLY A 1 105 ? -11.469 -7.385 30.434 1.00 47.38 105 GLY A C 1
ATOM 760 O O . GLY A 1 105 ? -11.778 -6.543 31.268 1.00 47.38 105 GLY A O 1
ATOM 761 N N . ASP A 1 106 ? -11.628 -8.696 30.650 1.00 50.88 106 ASP A N 1
ATOM 762 C CA . ASP A 1 106 ? -12.444 -9.230 31.763 1.00 50.88 106 ASP A CA 1
ATOM 763 C C . ASP A 1 106 ? -11.660 -9.796 32.963 1.00 50.88 106 ASP A C 1
ATOM 765 O O . ASP A 1 106 ? -12.255 -10.330 33.895 1.00 50.88 106 ASP A O 1
ATOM 769 N N . SER A 1 107 ? -10.336 -9.627 33.019 1.00 46.62 107 SER A N 1
ATOM 770 C CA . SER A 1 107 ? -9.521 -10.132 34.141 1.00 46.62 107 SER A CA 1
ATOM 771 C C . SER A 1 107 ? -8.803 -9.020 34.903 1.00 46.62 107 SER A C 1
ATOM 773 O O . SER A 1 107 ? -7.586 -9.049 35.051 1.00 46.62 107 SER A O 1
ATOM 775 N N . ALA A 1 108 ? -9.545 -8.024 35.389 1.00 49.12 108 ALA A N 1
ATOM 776 C CA . ALA A 1 108 ? -9.064 -7.125 36.442 1.00 49.12 108 ALA A CA 1
ATOM 777 C C . ALA A 1 108 ? -10.224 -6.524 37.256 1.00 49.12 108 ALA A C 1
ATOM 779 O O . ALA A 1 108 ? -10.341 -5.312 37.403 1.00 49.12 108 ALA A O 1
ATOM 780 N N . SER A 1 109 ? -11.088 -7.382 37.801 1.00 50.47 109 SER A N 1
ATOM 781 C CA . SER A 1 109 ? -11.898 -7.039 38.973 1.00 50.47 109 SER A CA 1
ATOM 782 C C . SER A 1 109 ? -11.620 -8.076 40.052 1.00 50.47 109 SER A C 1
ATOM 784 O O . SER A 1 109 ? -12.248 -9.128 40.125 1.00 50.47 109 SER A O 1
ATOM 786 N N . GLY A 1 110 ? -10.579 -7.805 40.832 1.00 36.75 110 GLY A N 1
ATOM 787 C CA . GLY A 1 110 ? -10.244 -8.530 42.046 1.00 36.75 110 GLY A CA 1
ATOM 788 C C . GLY A 1 110 ? -10.150 -7.510 43.163 1.00 36.75 110 GLY A C 1
ATOM 789 O O . GLY A 1 110 ? -9.150 -6.807 43.275 1.00 36.75 110 GLY A O 1
ATOM 790 N N . ALA A 1 111 ? -11.236 -7.389 43.916 1.00 45.97 111 ALA A N 1
ATOM 791 C CA . ALA A 1 111 ? -11.331 -6.577 45.113 1.00 45.97 111 ALA A CA 1
ATOM 792 C C . ALA A 1 111 ? -10.230 -6.942 46.117 1.00 45.97 111 ALA A C 1
ATOM 794 O O . ALA A 1 111 ? -9.930 -8.122 46.299 1.00 45.97 111 ALA A O 1
ATOM 795 N N . VAL A 1 112 ? -9.715 -5.946 46.833 1.00 41.56 112 VAL A N 1
ATOM 796 C CA . VAL A 1 112 ? -9.210 -6.160 48.189 1.00 41.56 112 VAL A CA 1
ATOM 797 C C . VAL A 1 112 ? -9.748 -5.028 49.055 1.00 41.56 112 VAL A C 1
ATOM 799 O O . VAL A 1 112 ? -9.590 -3.854 48.715 1.00 41.56 112 VAL A O 1
ATOM 802 N N . SER A 1 113 ? -10.471 -5.457 50.088 1.00 50.53 113 SER A N 1
ATOM 803 C CA . SER A 1 113 ? -11.104 -4.683 51.156 1.00 50.53 113 SER A CA 1
ATOM 804 C C . SER A 1 113 ? -10.133 -3.845 51.977 1.00 50.53 113 SER A C 1
ATOM 806 O O . SER A 1 113 ? -8.943 -4.224 52.055 1.00 50.53 113 SER A O 1
#

Secondary structure (DSSP, 8-state):
-HHHHHHHHHHHHHTT--HHHHHHHHHHHHHHHHHHHHHHHHHHHHHHTT---HHHHHHTTTT-HHHHHHHHHHHHS-HHHHHHHHHHHHHHHHHHHHHHHHHSSSS------

Organism: NCBI:txid68175

pLDDT: mean 88.3, std 15.49, range [36.75, 98.38]

Radius of gyration: 20.06 Å; chains: 1; bounding box: 37×34×71 Å

InterPro domains:
  IPR004111 Tetracycline repressor TetR, C-terminal [PF02909] (7-97)
  IPR036271 Tetracyclin repressor-like, C-terminal domain superfamily [SSF48498] (4-101)

Sequence (113 aa):
MCDLGNALLAALTDAGLPRARATGTVFGLLHFVLGHTIEEQAREGLRAAKQWDPDRVVAAAGDFHGLAAGLAAFETASPDERLADGVGGILDGVRHRVGVRKGGGDSASGAVS